Protein AF-A0AAV7R4H0-F1 (afdb_monomer_lite)

Foldseek 3Di:
DQDQDQDDEDDDDPVCVVVVVVVVVVCVVVVVDDDDPDDDRRAWYWDFDCDVVCNSDTDTDTPCVVVVVSDDDDDDDDPDPDD

pLDDT: mean 77.57, std 10.57, range [45.56, 95.94]

Structure (mmCIF, N/CA/C/O backbone):
data_AF-A0AAV7R4H0-F1
#
_entry.id   AF-A0AAV7R4H0-F1
#
loop_
_atom_site.group_PDB
_atom_site.id
_atom_site.type_symbol
_atom_site.label_atom_id
_atom_site.label_alt_id
_atom_site.label_comp_id
_atom_site.label_asym_id
_atom_site.label_entity_id
_atom_site.label_seq_id
_atom_site.pdbx_PDB_ins_code
_atom_site.Cartn_x
_atom_site.Cartn_y
_atom_site.Cartn_z
_atom_site.occupancy
_atom_site.B_iso_or_equiv
_atom_site.auth_seq_id
_atom_site.auth_comp_id
_atom_site.auth_asym_id
_atom_site.auth_atom_id
_atom_site.pdbx_PDB_model_num
ATOM 1 N N . MET A 1 1 ? 11.626 -1.863 -21.561 1.00 45.56 1 MET A N 1
ATOM 2 C CA . MET A 1 1 ? 11.336 -2.855 -20.503 1.00 45.56 1 MET A CA 1
ATOM 3 C C . MET A 1 1 ? 11.515 -2.175 -19.157 1.00 45.56 1 MET A C 1
ATOM 5 O O . MET A 1 1 ? 12.557 -1.563 -18.959 1.00 45.56 1 MET A O 1
ATOM 9 N N . LEU A 1 2 ? 10.511 -2.227 -18.277 1.00 55.72 2 LEU A N 1
ATOM 10 C CA . LEU A 1 2 ? 10.638 -1.769 -16.889 1.00 55.72 2 LEU A CA 1
ATOM 11 C C . LEU A 1 2 ? 11.570 -2.734 -16.151 1.00 55.72 2 LEU A C 1
ATOM 13 O O . LEU A 1 2 ? 11.324 -3.940 -16.154 1.00 55.72 2 LEU A O 1
ATOM 17 N N . ARG A 1 3 ? 12.657 -2.227 -15.564 1.00 61.62 3 ARG A N 1
ATOM 18 C CA . ARG A 1 3 ? 13.520 -3.044 -14.705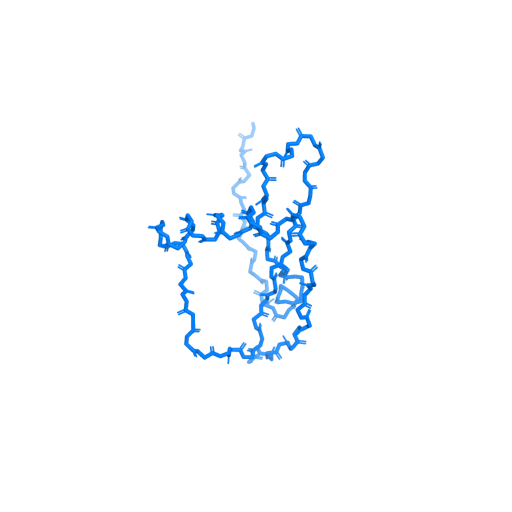 1.00 61.62 3 ARG A CA 1
ATOM 19 C C . ARG A 1 3 ? 12.851 -3.167 -13.333 1.00 61.62 3 ARG A C 1
ATOM 21 O O . ARG A 1 3 ? 12.522 -2.134 -12.753 1.00 61.62 3 ARG A O 1
ATOM 28 N N . PRO A 1 4 ? 12.632 -4.384 -12.804 1.00 60.78 4 PRO A N 1
ATOM 29 C CA . PRO A 1 4 ? 1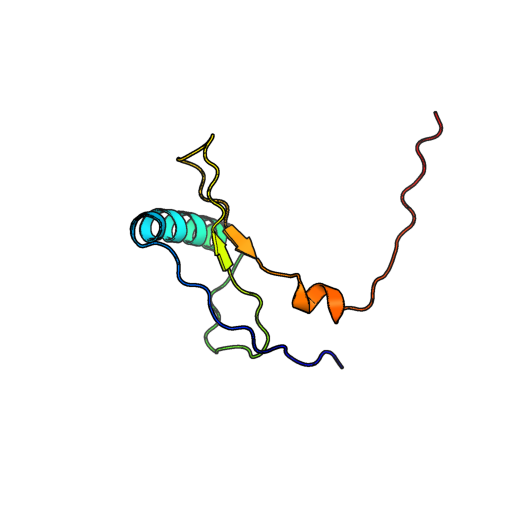2.059 -4.544 -11.476 1.00 60.78 4 PRO A CA 1
ATOM 30 C C . PRO A 1 4 ? 13.032 -3.971 -10.442 1.00 60.78 4 PRO A C 1
ATOM 32 O O . PRO A 1 4 ? 14.139 -4.478 -10.258 1.00 60.78 4 PRO A O 1
ATOM 35 N N . VAL A 1 5 ? 12.631 -2.886 -9.783 1.00 62.44 5 VAL A N 1
ATOM 36 C CA . VAL A 1 5 ? 13.423 -2.272 -8.716 1.00 62.44 5 VAL A CA 1
ATOM 37 C C . VAL A 1 5 ? 13.193 -3.085 -7.450 1.00 62.44 5 VAL A C 1
ATOM 39 O O . VAL A 1 5 ? 12.111 -3.050 -6.874 1.00 62.44 5 VAL A O 1
ATOM 42 N N . ALA A 1 6 ? 14.197 -3.846 -7.015 1.00 61.47 6 ALA A N 1
ATOM 43 C CA . ALA A 1 6 ? 14.148 -4.522 -5.726 1.00 61.47 6 ALA A CA 1
ATOM 44 C C . ALA A 1 6 ? 14.166 -3.466 -4.617 1.00 61.47 6 ALA A C 1
ATOM 46 O O . ALA A 1 6 ? 15.198 -2.880 -4.294 1.00 61.47 6 ALA A O 1
ATOM 47 N N . LEU A 1 7 ? 12.999 -3.184 -4.059 1.00 64.44 7 LEU A N 1
ATOM 48 C CA . LEU A 1 7 ? 12.883 -2.311 -2.911 1.00 64.44 7 LEU A CA 1
ATOM 49 C C . LEU A 1 7 ? 13.204 -3.177 -1.643 1.00 64.44 7 LEU A C 1
ATOM 51 O O . LEU A 1 7 ? 13.085 -4.401 -1.685 1.00 64.44 7 LEU A O 1
ATOM 55 N N . ARG A 1 8 ? 13.622 -2.591 -0.499 1.00 65.19 8 ARG A N 1
ATOM 56 C CA . ARG A 1 8 ? 13.629 -3.238 0.848 1.00 65.19 8 ARG A CA 1
ATOM 57 C C . ARG A 1 8 ? 12.375 -2.954 1.716 1.00 65.19 8 ARG A C 1
ATOM 59 O O . ARG A 1 8 ? 12.064 -1.786 1.950 1.00 65.19 8 ARG A O 1
ATOM 66 N N . HIS A 1 9 ? 11.697 -3.990 2.239 1.00 67.75 9 HIS A N 1
ATOM 67 C CA . HIS A 1 9 ? 10.455 -3.836 3.027 1.00 67.75 9 HIS A CA 1
ATOM 68 C C . HIS A 1 9 ? 10.680 -2.966 4.271 1.00 67.75 9 HIS A C 1
ATOM 70 O O . HIS A 1 9 ? 11.602 -3.218 5.055 1.00 67.75 9 HIS A O 1
ATOM 76 N N . ARG A 1 10 ? 9.845 -1.934 4.462 1.00 73.38 10 ARG A N 1
ATOM 77 C CA . ARG A 1 10 ? 9.916 -1.071 5.647 1.00 73.38 10 ARG A CA 1
ATOM 78 C C . ARG A 1 10 ? 9.160 -1.710 6.803 1.00 73.38 10 ARG A C 1
ATOM 80 O O . ARG A 1 10 ? 8.038 -2.175 6.654 1.00 73.38 10 ARG A O 1
ATOM 87 N N . ARG A 1 11 ? 9.779 -1.708 7.981 1.00 76.06 11 ARG A N 1
ATOM 88 C CA . ARG A 1 11 ? 9.189 -2.288 9.188 1.00 76.06 11 ARG A CA 1
ATOM 89 C C . ARG A 1 11 ? 8.020 -1.433 9.684 1.00 76.06 11 ARG A C 1
ATOM 91 O O . ARG A 1 11 ? 8.190 -0.245 9.944 1.00 76.06 11 ARG A O 1
ATOM 98 N N . ILE A 1 12 ? 6.871 -2.070 9.898 1.00 80.50 12 ILE A N 1
ATOM 99 C CA . ILE A 1 12 ? 5.703 -1.468 10.552 1.00 80.50 12 ILE A CA 1
ATOM 100 C C . ILE A 1 12 ? 5.919 -1.463 12.074 1.00 80.50 12 ILE A C 1
ATOM 102 O O . ILE A 1 12 ? 6.384 -2.455 12.654 1.00 80.50 12 ILE A O 1
ATOM 106 N N . LEU A 1 13 ? 5.593 -0.341 12.726 1.00 82.88 13 LEU A N 1
ATOM 107 C CA . LEU A 1 13 ? 5.649 -0.213 14.185 1.00 82.88 13 LEU A CA 1
ATOM 108 C C . LEU A 1 13 ? 4.682 -1.202 14.844 1.00 82.88 13 LEU A C 1
ATOM 110 O O . LEU A 1 13 ? 3.568 -1.395 14.371 1.00 82.88 13 LEU A O 1
ATOM 114 N N . PHE A 1 14 ? 5.103 -1.821 15.950 1.00 84.38 14 PHE A N 1
ATOM 115 C CA . PHE A 1 14 ? 4.373 -2.935 16.567 1.00 84.38 14 PHE A CA 1
ATOM 116 C C . PHE A 1 14 ? 2.924 -2.579 16.932 1.00 84.38 14 PHE A C 1
ATOM 118 O O . PHE A 1 14 ? 2.013 -3.324 16.592 1.00 84.38 14 PHE A O 1
ATOM 125 N N . HIS A 1 15 ? 2.708 -1.403 17.527 1.00 83.50 15 HIS A N 1
ATOM 126 C CA . HIS A 1 15 ? 1.382 -0.932 17.938 1.00 83.50 15 HIS A CA 1
ATOM 127 C C . HIS A 1 15 ? 0.436 -0.619 16.766 1.00 83.50 15 HIS A C 1
ATOM 129 O O . HIS A 1 15 ? -0.769 -0.550 16.970 1.00 83.50 15 HIS A O 1
ATOM 135 N N . LEU A 1 16 ? 0.958 -0.441 15.546 1.00 82.31 16 LEU A N 1
ATOM 136 C CA . LEU A 1 16 ? 0.143 -0.166 14.358 1.00 82.31 16 LEU A CA 1
ATOM 137 C C . LEU A 1 16 ? -0.259 -1.438 13.607 1.00 82.31 16 LEU A C 1
ATOM 139 O O . LEU A 1 16 ? -1.164 -1.375 12.784 1.00 82.31 16 LEU A O 1
ATOM 143 N N . ARG A 1 17 ? 0.376 -2.588 13.876 1.00 85.62 17 ARG A N 1
ATOM 144 C CA . ARG A 1 17 ? 0.109 -3.837 13.139 1.00 85.62 17 ARG A CA 1
ATOM 145 C C . ARG A 1 17 ? -1.363 -4.266 13.167 1.00 85.62 17 ARG A C 1
ATOM 147 O O . ARG A 1 17 ? -1.878 -4.510 12.082 1.00 85.62 17 ARG A O 1
ATOM 154 N N . PRO A 1 18 ? -2.065 -4.274 14.321 1.00 87.56 18 PRO A N 1
ATOM 155 C CA . PRO A 1 18 ? -3.464 -4.704 14.350 1.00 87.56 18 PRO A CA 1
ATOM 156 C C . PRO A 1 18 ? -4.362 -3.803 13.497 1.00 87.56 18 PRO A C 1
ATOM 158 O O . PRO A 1 18 ? -5.236 -4.271 12.779 1.00 87.56 18 PRO A O 1
ATOM 161 N N . ALA A 1 19 ? -4.114 -2.492 13.534 1.00 85.50 19 ALA A N 1
ATOM 162 C CA . ALA A 1 19 ? -4.876 -1.533 12.747 1.00 85.50 19 ALA A CA 1
ATOM 163 C C . ALA A 1 19 ? -4.593 -1.662 11.240 1.00 85.50 19 ALA A C 1
ATOM 165 O O . ALA A 1 19 ? -5.509 -1.526 10.434 1.00 85.50 19 ALA A O 1
ATOM 166 N N . VAL A 1 20 ? -3.346 -1.963 10.859 1.00 87.00 20 VAL A N 1
ATOM 167 C CA . VAL A 1 20 ? -2.986 -2.249 9.461 1.00 87.00 20 VAL A CA 1
ATOM 168 C C . VAL A 1 20 ? -3.667 -3.524 8.968 1.00 87.00 20 VAL A C 1
ATOM 170 O O . VAL A 1 20 ? -4.201 -3.521 7.868 1.00 87.00 20 VAL A O 1
ATOM 173 N N . GLU A 1 21 ? -3.683 -4.595 9.763 1.00 89.19 21 GLU A N 1
ATOM 174 C CA . GLU A 1 21 ? -4.341 -5.857 9.395 1.00 89.19 21 GLU A CA 1
ATOM 175 C C . GLU A 1 21 ? -5.845 -5.674 9.163 1.00 89.19 21 GLU A C 1
ATOM 177 O O . GLU A 1 21 ? -6.367 -6.139 8.152 1.00 89.19 21 GLU A O 1
ATOM 182 N N . VAL A 1 22 ? -6.525 -4.928 10.040 1.00 90.94 22 VAL A N 1
ATOM 183 C CA . VAL A 1 22 ? -7.950 -4.596 9.876 1.00 90.94 22 VAL A CA 1
ATOM 184 C C . VAL A 1 22 ? -8.202 -3.842 8.572 1.00 90.94 22 VAL A C 1
ATOM 186 O O . VAL A 1 22 ? -9.161 -4.136 7.864 1.00 90.94 22 VAL A O 1
ATOM 189 N N . GLU A 1 23 ? -7.360 -2.867 8.240 1.00 89.56 23 GLU A N 1
ATOM 190 C CA . GLU A 1 23 ? -7.543 -2.079 7.023 1.00 89.56 23 GLU A CA 1
ATOM 191 C C . GLU A 1 23 ? -7.207 -2.883 5.757 1.00 89.56 23 GLU A C 1
ATOM 193 O O . GLU A 1 23 ? -7.916 -2.771 4.760 1.00 89.56 23 GLU A O 1
ATOM 198 N N . LEU A 1 24 ? -6.197 -3.759 5.805 1.00 89.50 24 LEU A N 1
ATOM 199 C CA . LEU A 1 24 ? -5.909 -4.693 4.713 1.00 89.50 24 LEU A CA 1
ATOM 200 C C . LEU A 1 24 ? -7.067 -5.656 4.465 1.00 89.50 24 LEU A C 1
ATOM 202 O O . LEU A 1 24 ? -7.418 -5.871 3.309 1.00 89.50 24 LEU A O 1
ATOM 206 N N . GLN A 1 25 ? -7.684 -6.182 5.525 1.00 92.56 25 GLN A N 1
ATOM 207 C CA . GLN A 1 25 ? -8.833 -7.072 5.383 1.00 92.56 25 GLN A CA 1
ATOM 208 C C . GLN A 1 25 ? -10.007 -6.355 4.714 1.00 92.56 25 GLN A C 1
ATOM 210 O O . GLN A 1 25 ? -10.572 -6.884 3.768 1.00 92.56 25 GLN A O 1
ATOM 215 N N . LYS A 1 26 ? -10.320 -5.113 5.112 1.00 93.00 26 LYS A N 1
ATOM 216 C CA . LYS A 1 26 ? -11.369 -4.324 4.442 1.00 93.00 26 LYS A CA 1
ATOM 217 C C . LYS A 1 26 ? -11.084 -4.111 2.956 1.00 93.00 26 LYS A C 1
ATOM 219 O O . LYS A 1 26 ? -12.009 -4.138 2.153 1.00 93.00 26 LYS A O 1
ATOM 224 N N . LEU A 1 27 ? -9.824 -3.856 2.594 1.00 91.94 27 LEU A N 1
ATOM 225 C CA . LEU A 1 27 ? -9.425 -3.673 1.197 1.00 91.94 27 LEU A CA 1
ATOM 226 C C . LEU A 1 27 ? -9.512 -4.983 0.402 1.00 91.94 27 LEU A C 1
ATOM 228 O O . LEU A 1 27 ? -9.869 -4.946 -0.773 1.00 91.94 27 LEU A O 1
ATOM 232 N N . GLU A 1 28 ? -9.201 -6.120 1.027 1.00 93.50 28 GLU A N 1
ATOM 233 C CA . GLU A 1 28 ? -9.367 -7.451 0.431 1.00 93.50 28 GLU A CA 1
ATOM 234 C C . GLU A 1 28 ? -10.858 -7.785 0.249 1.00 93.50 28 GLU A C 1
ATOM 236 O O . GLU A 1 28 ? -11.271 -8.155 -0.847 1.00 93.50 28 GLU A O 1
ATOM 241 N N . ASP A 1 29 ? -11.685 -7.549 1.272 1.00 95.94 29 ASP A N 1
ATOM 242 C CA . ASP A 1 29 ? -13.137 -7.775 1.243 1.00 95.94 29 ASP A CA 1
ATOM 243 C C . ASP A 1 29 ? -13.841 -6.879 0.212 1.00 95.94 29 ASP A C 1
ATOM 245 O O . ASP A 1 29 ? -14.798 -7.292 -0.443 1.00 95.94 29 ASP A O 1
ATOM 249 N N . ALA A 1 30 ? -13.351 -5.649 0.034 1.00 95.38 30 ALA A N 1
ATOM 250 C CA . ALA A 1 30 ? -13.821 -4.727 -0.996 1.00 95.38 30 ALA A CA 1
ATOM 251 C C . ALA A 1 30 ? -13.316 -5.080 -2.410 1.00 95.38 30 ALA A C 1
ATOM 253 O O . ALA A 1 30 ? -13.683 -4.401 -3.370 1.00 95.38 30 ALA A O 1
ATOM 254 N N . GLY A 1 31 ? -12.458 -6.097 -2.553 1.00 92.62 31 GLY A N 1
ATOM 255 C CA . GLY A 1 31 ? -11.869 -6.505 -3.830 1.00 92.62 31 GLY A CA 1
ATOM 256 C C . GLY A 1 31 ? -10.865 -5.502 -4.406 1.00 92.62 31 GLY A C 1
ATOM 257 O O . GLY A 1 31 ? -10.600 -5.519 -5.606 1.00 92.62 31 GLY A O 1
ATOM 258 N N . VAL A 1 32 ? -10.319 -4.603 -3.579 1.00 92.81 32 VAL A N 1
ATOM 259 C CA . VAL A 1 32 ? -9.327 -3.595 -3.995 1.00 92.81 32 VAL A CA 1
ATOM 260 C C . VAL A 1 32 ? -7.931 -4.209 -4.102 1.00 92.81 32 VAL A C 1
ATOM 262 O O . VAL A 1 32 ? -7.143 -3.809 -4.960 1.00 92.81 32 VAL A O 1
ATOM 265 N N . ILE A 1 33 ? -7.612 -5.165 -3.226 1.00 90.75 33 ILE A N 1
ATOM 266 C CA . ILE A 1 33 ? -6.335 -5.886 -3.213 1.00 90.75 33 ILE A CA 1
ATOM 267 C C . ILE A 1 33 ? -6.568 -7.396 -3.176 1.00 90.75 33 ILE A C 1
ATOM 269 O O . ILE A 1 33 ? -7.591 -7.862 -2.686 1.00 90.75 33 ILE A O 1
ATOM 273 N N . GLU A 1 34 ? -5.582 -8.159 -3.643 1.00 89.50 34 GLU A N 1
ATOM 274 C CA . GLU A 1 34 ? -5.602 -9.622 -3.620 1.00 89.50 34 GLU A CA 1
ATOM 275 C C . GLU A 1 34 ? -4.304 -10.196 -3.041 1.00 89.50 34 GLU A C 1
ATOM 277 O O . GLU A 1 34 ? -3.229 -9.588 -3.111 1.00 89.50 34 GLU A O 1
ATOM 282 N N . LYS A 1 35 ? -4.393 -11.403 -2.476 1.00 86.56 35 LYS A N 1
ATOM 283 C CA . LYS A 1 35 ? -3.220 -12.145 -2.010 1.00 86.56 35 LYS A CA 1
ATOM 284 C C . LYS A 1 35 ? -2.483 -12.770 -3.192 1.00 86.56 35 LYS A C 1
ATOM 286 O O . LYS A 1 35 ? -3.020 -13.611 -3.906 1.00 86.56 35 LYS A O 1
ATOM 291 N N . LEU A 1 36 ? -1.203 -12.433 -3.339 1.00 83.50 36 LEU A N 1
ATOM 292 C CA . LEU A 1 36 ? -0.319 -13.074 -4.312 1.00 83.50 36 LEU A CA 1
ATOM 293 C C . LEU A 1 36 ? 0.351 -14.309 -3.702 1.00 83.50 36 LEU A C 1
ATOM 295 O O . LEU A 1 36 ? 1.047 -14.220 -2.693 1.00 83.50 36 LEU A O 1
ATOM 299 N N . LEU A 1 37 ? 0.198 -15.460 -4.361 1.00 79.81 37 LEU A N 1
ATOM 300 C CA . LEU A 1 37 ? 0.809 -16.733 -3.945 1.00 79.81 37 LEU A CA 1
ATOM 301 C C . LEU A 1 37 ? 2.337 -16.751 -4.096 1.00 79.81 37 LEU A C 1
ATOM 303 O O . LEU A 1 37 ? 3.019 -17.569 -3.479 1.00 79.81 37 LEU A O 1
ATOM 307 N N . ARG A 1 38 ? 2.888 -15.888 -4.955 1.00 74.44 38 ARG A N 1
ATOM 308 C CA . ARG A 1 38 ? 4.321 -15.825 -5.251 1.00 74.44 38 ARG A CA 1
ATOM 309 C C . ARG A 1 38 ? 4.832 -14.401 -5.110 1.00 74.44 38 ARG A C 1
ATOM 311 O O . ARG A 1 38 ? 4.187 -13.444 -5.534 1.00 74.44 38 ARG A O 1
ATOM 318 N N . HIS A 1 39 ? 6.032 -14.280 -4.551 1.00 71.44 39 HIS A N 1
ATOM 319 C CA . HIS A 1 39 ? 6.723 -13.003 -4.467 1.00 71.44 39 HIS A CA 1
ATOM 320 C C . HIS A 1 39 ? 7.044 -12.487 -5.875 1.00 71.44 39 HIS A C 1
ATOM 322 O O . HIS A 1 39 ? 7.754 -13.146 -6.635 1.00 71.44 39 HIS A O 1
ATOM 328 N N . THR A 1 40 ? 6.558 -11.290 -6.200 1.00 71.88 40 THR A N 1
ATOM 329 C CA . THR A 1 40 ? 6.845 -10.623 -7.474 1.00 71.88 40 THR A CA 1
ATOM 330 C C . THR A 1 40 ? 8.020 -9.657 -7.290 1.00 71.88 40 THR A C 1
ATOM 332 O O . THR A 1 40 ? 7.911 -8.714 -6.500 1.00 71.88 40 THR A O 1
ATOM 335 N N . PRO A 1 41 ? 9.157 -9.858 -7.984 1.00 67.19 41 PRO A N 1
ATOM 336 C CA . PRO A 1 41 ? 10.264 -8.907 -7.961 1.00 67.19 41 PRO A CA 1
ATOM 337 C C . PRO A 1 41 ? 9.798 -7.533 -8.453 1.00 67.19 41 PRO A C 1
ATOM 339 O O . PRO A 1 41 ? 9.169 -7.437 -9.502 1.00 67.19 41 PRO A O 1
ATOM 342 N N . GLY A 1 42 ? 10.127 -6.467 -7.723 1.00 66.19 42 GLY A N 1
ATOM 343 C CA . GLY A 1 42 ? 9.780 -5.102 -8.134 1.00 66.19 42 GLY A CA 1
ATOM 344 C C . GLY A 1 42 ? 8.518 -4.513 -7.503 1.00 66.19 42 GLY A C 1
ATOM 345 O O . GLY A 1 42 ? 8.133 -3.409 -7.879 1.00 66.19 42 GLY A O 1
ATOM 346 N N . MET A 1 43 ? 7.873 -5.215 -6.565 1.00 68.12 43 MET A N 1
ATOM 347 C CA . MET A 1 43 ? 6.678 -4.698 -5.897 1.00 68.12 43 MET A CA 1
ATOM 348 C C . MET A 1 43 ? 6.992 -3.479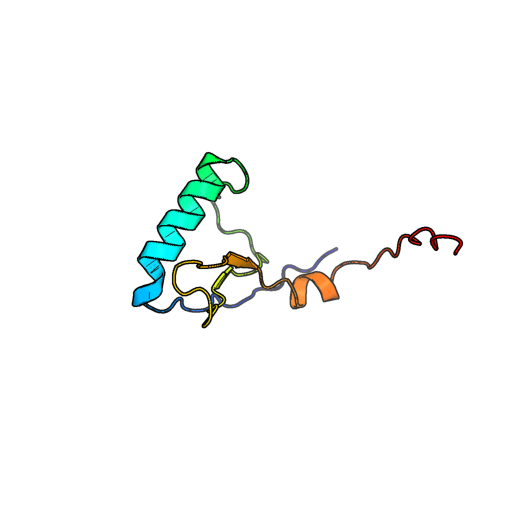 -5.008 1.00 68.12 43 MET A C 1
ATOM 350 O O . MET A 1 43 ? 7.929 -3.532 -4.203 1.00 68.12 43 MET A O 1
ATOM 354 N N . PRO A 1 44 ? 6.212 -2.389 -5.120 1.00 67.94 44 PRO A N 1
ATOM 355 C CA . PRO A 1 44 ? 6.321 -1.233 -4.244 1.00 67.94 44 PRO A CA 1
ATOM 356 C C . PRO A 1 44 ? 5.849 -1.564 -2.827 1.00 67.94 44 PRO A C 1
ATOM 358 O O . PRO A 1 44 ? 4.980 -2.411 -2.625 1.00 67.94 44 PRO A O 1
ATOM 361 N N . PHE A 1 45 ? 6.430 -0.908 -1.822 1.00 70.81 45 PHE A N 1
ATOM 362 C CA . PHE A 1 45 ? 6.099 -1.223 -0.433 1.00 70.81 45 PHE A CA 1
ATOM 363 C C . PHE A 1 45 ? 4.980 -0.416 0.144 1.00 70.81 45 PHE A C 1
ATOM 365 O O . PHE A 1 45 ? 4.816 0.763 -0.143 1.00 70.81 45 PHE A O 1
ATOM 372 N N . MET A 1 46 ? 4.356 -1.047 1.123 1.00 73.12 46 MET A N 1
ATOM 373 C CA . MET A 1 46 ? 3.493 -0.401 2.078 1.00 73.12 46 MET A CA 1
ATOM 374 C C . MET A 1 46 ? 4.266 0.576 2.971 1.00 73.12 46 MET A C 1
ATOM 376 O O . MET A 1 46 ? 5.274 0.238 3.596 1.00 73.12 46 MET A O 1
ATOM 380 N N . VAL A 1 47 ? 3.745 1.790 3.054 1.00 67.12 47 VAL A N 1
ATOM 381 C CA . VAL A 1 47 ? 4.106 2.837 3.997 1.00 67.12 47 VAL A CA 1
ATOM 382 C C . VAL A 1 47 ? 2.869 3.113 4.830 1.00 67.12 47 VAL A C 1
ATOM 384 O O . VAL A 1 47 ? 1.823 3.490 4.312 1.00 67.12 47 VAL A O 1
ATOM 387 N N . VAL A 1 48 ? 3.002 2.945 6.137 1.00 74.00 48 VAL A N 1
ATOM 388 C CA . VAL A 1 48 ? 1.949 3.302 7.081 1.00 74.00 48 VAL A CA 1
ATOM 389 C C . VAL A 1 48 ? 2.173 4.752 7.479 1.00 74.00 48 VAL A C 1
ATOM 391 O O . VAL A 1 48 ? 3.169 5.061 8.138 1.00 74.00 48 VAL A O 1
ATOM 394 N N . ALA A 1 49 ? 1.294 5.656 7.047 1.00 68.00 49 ALA A N 1
ATOM 395 C CA . ALA A 1 49 ? 1.408 7.057 7.435 1.00 68.00 49 ALA A CA 1
ATOM 396 C C . ALA A 1 49 ? 0.722 7.282 8.788 1.00 68.00 49 ALA A C 1
ATOM 398 O O . ALA A 1 49 ? -0.437 6.928 8.986 1.00 68.00 49 ALA A O 1
ATOM 399 N N . ASN A 1 50 ? 1.439 7.891 9.732 1.00 67.12 50 ASN A N 1
ATOM 400 C CA . ASN A 1 50 ? 0.850 8.310 10.997 1.00 67.12 50 ASN A CA 1
ATOM 401 C C . ASN A 1 50 ? 0.146 9.657 10.785 1.00 67.12 50 ASN A C 1
ATOM 403 O O . ASN A 1 50 ? 0.795 10.641 10.425 1.00 67.12 50 ASN A O 1
ATOM 407 N N . LYS A 1 51 ? -1.175 9.706 10.982 1.00 71.00 51 LYS A N 1
ATOM 408 C CA . LYS A 1 51 ? -1.948 10.953 10.974 1.00 71.00 51 LYS A CA 1
ATOM 409 C C . LYS A 1 51 ? -2.135 11.426 12.421 1.00 71.00 51 LYS A C 1
ATOM 411 O O . LYS A 1 51 ? -3.094 11.007 13.064 1.00 71.00 51 LYS A O 1
ATOM 416 N N . PRO A 1 52 ? -1.300 12.349 12.938 1.00 67.56 52 PRO A N 1
ATOM 417 C CA . PRO A 1 52 ? -1.345 12.748 14.349 1.00 67.56 52 PRO A CA 1
ATOM 418 C C . PRO A 1 52 ? -2.682 13.372 14.776 1.00 67.56 52 PRO A C 1
ATOM 420 O O . PRO A 1 52 ? -3.050 13.297 15.941 1.00 67.56 52 PRO A O 1
ATOM 423 N N . LYS A 1 53 ? -3.439 13.957 13.837 1.00 75.12 53 LYS A N 1
ATOM 424 C CA . LYS A 1 53 ? -4.770 14.535 14.094 1.00 75.12 53 LYS A CA 1
ATOM 425 C C . LYS A 1 53 ? -5.922 13.522 13.994 1.00 75.12 53 LYS A C 1
ATOM 427 O O . LYS A 1 53 ? -7.053 13.874 14.300 1.00 75.12 53 LYS A O 1
ATOM 432 N N . GLN A 1 54 ? -5.661 12.298 13.530 1.00 72.56 54 GLN A N 1
ATOM 433 C CA . GLN A 1 54 ? -6.657 11.235 13.345 1.00 72.56 54 GLN A CA 1
ATOM 434 C C . GLN A 1 54 ? -6.036 9.877 13.712 1.00 72.56 54 GLN A C 1
ATOM 436 O O . GLN A 1 54 ? -5.785 9.057 12.829 1.00 72.56 54 GLN A O 1
ATOM 441 N N . PRO A 1 55 ? -5.779 9.624 15.006 1.00 66.44 55 PRO A N 1
ATOM 442 C CA . PRO A 1 55 ? -5.068 8.426 15.457 1.00 66.44 55 PRO A CA 1
ATOM 443 C C . PRO A 1 55 ? -5.816 7.117 15.157 1.00 66.44 55 PRO A C 1
ATOM 445 O O . PRO A 1 55 ? -5.194 6.064 15.083 1.00 66.44 55 PRO A O 1
ATOM 448 N N . ALA A 1 56 ? -7.136 7.178 14.944 1.00 68.31 56 ALA A N 1
ATOM 449 C CA . ALA A 1 56 ? -7.955 6.032 14.546 1.00 68.31 56 ALA A CA 1
ATOM 450 C C . ALA A 1 56 ? -7.859 5.691 13.045 1.00 68.31 56 ALA A C 1
ATOM 452 O O . ALA A 1 56 ? -8.341 4.644 12.624 1.00 68.31 56 ALA A O 1
ATOM 453 N N . CYS A 1 57 ? -7.265 6.565 12.227 1.00 72.38 57 CYS A N 1
ATOM 454 C CA . CYS A 1 57 ? -7.092 6.338 10.797 1.00 72.38 57 CYS A CA 1
ATOM 455 C C . CYS A 1 57 ? -5.651 5.928 10.509 1.00 72.38 57 CYS A C 1
ATOM 457 O O . CYS A 1 57 ? -4.730 6.735 10.649 1.00 72.38 57 CYS A O 1
ATOM 459 N N . VAL A 1 58 ? -5.474 4.694 10.038 1.00 80.44 58 VAL A N 1
ATOM 460 C CA . VAL A 1 58 ? -4.184 4.168 9.585 1.00 80.44 58 VAL A CA 1
ATOM 461 C C . VAL A 1 58 ? -4.191 4.100 8.057 1.00 80.44 58 VAL A C 1
ATOM 463 O O . VAL A 1 58 ? -4.529 3.066 7.490 1.00 80.44 58 VAL A O 1
ATOM 466 N N . PRO A 1 59 ? -3.876 5.206 7.357 1.00 81.25 59 PRO A N 1
ATOM 467 C CA . PRO A 1 59 ? -3.774 5.191 5.905 1.00 81.25 59 PRO A CA 1
ATOM 468 C C . PRO A 1 59 ? -2.649 4.253 5.461 1.00 81.25 59 PRO A C 1
ATOM 470 O O . PRO A 1 59 ? -1.479 4.419 5.828 1.00 81.25 59 PRO A O 1
ATOM 473 N N . ILE A 1 60 ? -3.028 3.291 4.629 1.00 85.12 60 ILE A N 1
ATOM 474 C CA . ILE A 1 60 ? -2.110 2.416 3.918 1.00 85.12 60 ILE A CA 1
ATOM 475 C C . ILE A 1 60 ? -1.705 3.132 2.630 1.00 85.12 60 ILE A C 1
ATOM 477 O O . ILE A 1 60 ? -2.527 3.343 1.742 1.00 85.12 60 ILE A O 1
ATOM 481 N N . CYS A 1 61 ? -0.440 3.530 2.535 1.00 85.12 61 CYS A N 1
ATOM 482 C CA . CYS A 1 61 ? 0.124 4.147 1.339 1.00 85.12 61 CYS A CA 1
ATOM 483 C C . CYS A 1 61 ? 1.109 3.194 0.669 1.00 85.12 61 CYS A C 1
ATOM 485 O O . CYS A 1 61 ? 1.724 2.362 1.328 1.00 85.12 61 CYS A O 1
ATOM 487 N N . THR A 1 62 ? 1.328 3.370 -0.628 1.00 82.75 62 THR A N 1
ATOM 488 C CA . THR A 1 62 ? 2.333 2.612 -1.377 1.00 82.75 62 THR A CA 1
ATOM 489 C C . THR A 1 62 ? 3.466 3.544 -1.804 1.00 82.75 62 THR A C 1
ATOM 491 O O . THR A 1 62 ? 3.216 4.613 -2.363 1.00 82.75 62 THR A O 1
ATOM 494 N N . ASP A 1 63 ? 4.720 3.167 -1.543 1.00 80.50 63 ASP A N 1
ATOM 495 C CA . ASP A 1 63 ? 5.903 3.916 -1.977 1.00 80.50 63 ASP A CA 1
ATOM 496 C C . ASP A 1 63 ? 6.140 3.707 -3.476 1.00 80.50 63 ASP A C 1
ATOM 498 O O . ASP A 1 63 ? 6.814 2.772 -3.911 1.00 80.50 63 ASP A O 1
ATOM 502 N N . MET A 1 64 ? 5.560 4.607 -4.266 1.00 82.06 64 MET A N 1
ATOM 503 C CA . MET A 1 64 ? 5.675 4.622 -5.721 1.00 82.06 64 MET A CA 1
ATOM 504 C C . MET A 1 64 ? 6.816 5.517 -6.221 1.00 82.06 64 MET A C 1
ATOM 506 O O . MET A 1 64 ? 6.928 5.732 -7.424 1.00 82.06 64 MET A O 1
ATOM 510 N N . CYS A 1 65 ? 7.690 6.040 -5.349 1.00 82.12 65 CYS A N 1
ATOM 511 C CA . CYS A 1 65 ? 8.693 7.032 -5.756 1.00 82.12 65 CYS A CA 1
ATOM 512 C C . CYS A 1 65 ? 9.665 6.501 -6.817 1.00 82.12 65 CYS A C 1
ATOM 514 O O . CYS A 1 65 ? 9.988 7.211 -7.767 1.00 82.12 65 CYS A O 1
ATOM 516 N N . LEU A 1 66 ? 10.146 5.267 -6.652 1.00 78.81 66 LEU A N 1
ATOM 517 C CA . LEU A 1 66 ? 11.044 4.620 -7.612 1.00 78.81 66 LEU A CA 1
ATOM 518 C C . LEU A 1 66 ? 10.291 4.094 -8.847 1.00 78.81 66 LEU A C 1
ATOM 520 O O . LEU A 1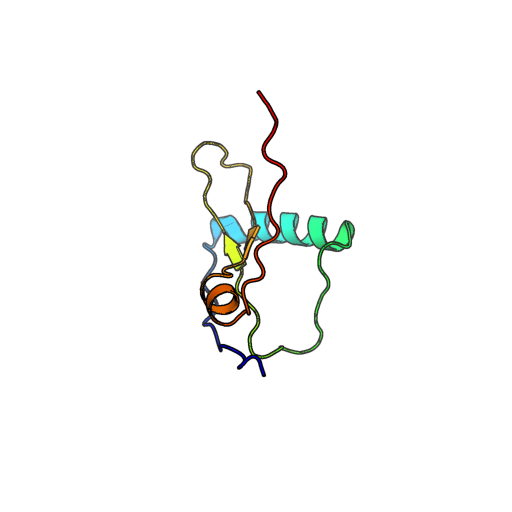 66 ? 10.706 4.445 -9.950 1.00 78.81 66 LEU A O 1
ATOM 524 N N . PRO A 1 67 ? 9.153 3.378 -8.713 1.00 77.94 67 PRO A N 1
ATOM 525 C CA . PRO A 1 67 ? 8.320 3.020 -9.863 1.00 77.94 67 PRO A CA 1
ATOM 526 C C . PRO A 1 67 ? 7.965 4.213 -10.760 1.00 77.94 67 PRO A C 1
ATOM 528 O O . PRO A 1 67 ? 8.132 4.143 -11.973 1.00 77.94 67 PRO A O 1
ATOM 531 N N . ASN A 1 68 ? 7.560 5.345 -10.180 1.00 83.94 68 ASN A N 1
ATOM 532 C CA . ASN A 1 68 ? 7.150 6.527 -10.940 1.00 83.94 68 ASN A CA 1
ATOM 533 C C . ASN A 1 68 ? 8.297 7.197 -11.712 1.00 83.94 68 ASN A C 1
ATOM 535 O O . ASN A 1 68 ? 8.024 7.904 -12.678 1.00 83.94 68 ASN A O 1
ATOM 539 N N . LYS A 1 69 ? 9.561 6.997 -11.310 1.00 83.12 69 LYS A N 1
ATOM 540 C CA . LYS A 1 69 ? 10.732 7.480 -12.065 1.00 83.12 69 LYS A CA 1
ATOM 541 C C . LYS A 1 69 ? 11.021 6.619 -13.291 1.00 83.12 69 LYS A C 1
ATOM 543 O O . LYS A 1 69 ? 11.447 7.145 -14.312 1.00 83.12 69 LYS A O 1
ATOM 548 N N . GLU A 1 70 ? 10.788 5.315 -13.178 1.00 77.88 70 GLU A N 1
ATOM 549 C CA . GLU A 1 70 ? 11.032 4.352 -14.256 1.00 77.88 70 GLU A CA 1
ATOM 550 C C . GLU A 1 70 ? 9.864 4.282 -15.257 1.00 77.88 70 GLU A C 1
ATOM 552 O O . GLU A 1 70 ? 10.025 3.813 -16.385 1.00 77.88 70 GLU A O 1
ATOM 557 N N . LEU A 1 71 ? 8.673 4.745 -14.863 1.00 78.56 71 LEU A N 1
ATOM 558 C CA . LEU A 1 71 ? 7.496 4.800 -15.726 1.00 78.56 71 LEU A CA 1
ATOM 559 C C . LEU A 1 71 ? 7.582 5.952 -16.738 1.00 78.56 71 LEU A C 1
ATOM 561 O O . LEU A 1 71 ? 7.920 7.089 -16.410 1.00 78.56 71 LEU A O 1
ATOM 565 N N . ARG A 1 72 ? 7.197 5.675 -17.993 1.00 77.88 72 ARG A N 1
ATOM 566 C CA . ARG A 1 72 ? 7.088 6.708 -19.032 1.00 77.88 72 ARG A CA 1
ATOM 567 C C . ARG A 1 72 ? 5.939 7.651 -18.683 1.00 77.88 72 ARG A C 1
ATOM 569 O O . ARG A 1 72 ? 4.776 7.254 -18.726 1.00 77.88 72 ARG A O 1
ATOM 576 N N . ARG A 1 73 ? 6.258 8.909 -18.386 1.00 80.19 73 ARG A N 1
ATOM 577 C CA . ARG A 1 73 ? 5.254 9.938 -18.109 1.00 80.19 73 ARG A CA 1
ATOM 578 C C . ARG A 1 73 ? 4.441 10.242 -19.369 1.00 80.19 73 ARG A C 1
ATOM 580 O O . ARG A 1 73 ? 5.003 10.554 -20.415 1.00 80.19 73 ARG A O 1
ATOM 587 N N . ILE A 1 74 ? 3.120 10.180 -19.246 1.00 84.06 74 ILE A N 1
ATOM 588 C CA . ILE A 1 74 ? 2.172 10.699 -20.233 1.00 84.06 74 ILE A CA 1
ATOM 589 C C . ILE A 1 74 ? 1.439 11.844 -19.543 1.00 84.06 74 ILE A C 1
ATOM 591 O O . ILE A 1 74 ? 0.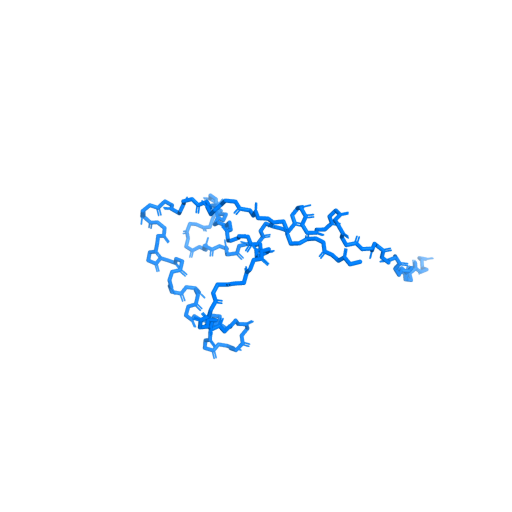892 11.660 -18.458 1.00 84.06 74 ILE A O 1
ATOM 595 N N . THR A 1 75 ? 1.478 13.035 -20.135 1.00 81.44 75 THR A N 1
ATOM 596 C CA . THR A 1 75 ? 0.760 14.201 -19.615 1.00 81.44 75 THR A CA 1
ATOM 597 C C . THR A 1 75 ? -0.483 14.404 -20.465 1.00 81.44 75 THR A C 1
ATOM 599 O O . THR A 1 75 ? -0.375 14.785 -21.627 1.00 81.44 75 THR A O 1
ATOM 602 N N . THR A 1 76 ? -1.655 14.159 -19.889 1.00 81.50 76 THR A N 1
ATOM 603 C CA . THR A 1 76 ? -2.925 14.563 -20.497 1.00 81.50 76 THR A CA 1
ATOM 604 C C . THR A 1 76 ? -3.182 16.019 -20.127 1.00 81.50 76 THR A C 1
ATOM 606 O O . THR A 1 76 ? -3.117 16.372 -18.948 1.00 81.50 76 THR A O 1
ATOM 609 N N . ALA A 1 77 ? -3.440 16.875 -21.116 1.00 82.38 77 ALA A N 1
ATOM 610 C CA . ALA A 1 77 ? -3.838 18.252 -20.855 1.00 82.38 77 ALA A CA 1
ATOM 611 C C . ALA A 1 77 ? -5.191 18.245 -20.130 1.00 82.38 77 ALA A C 1
ATOM 613 O O . ALA A 1 77 ? -6.172 17.711 -20.646 1.00 82.38 77 ALA A O 1
ATOM 614 N N . LEU A 1 78 ? -5.233 18.807 -18.922 1.00 83.31 78 LEU A N 1
ATOM 615 C CA . LEU A 1 78 ? -6.497 19.062 -18.244 1.00 83.31 78 LEU A CA 1
ATOM 616 C C . LEU A 1 78 ? -7.170 20.256 -18.933 1.00 83.31 78 LEU A C 1
ATOM 618 O O . LEU A 1 78 ? -6.472 21.228 -19.245 1.00 83.31 78 LEU A O 1
ATOM 622 N N . PRO A 1 79 ? -8.489 20.204 -19.186 1.00 78.38 79 PRO A N 1
ATOM 623 C CA . PRO A 1 79 ? -9.200 21.346 -19.733 1.00 78.38 79 PRO A CA 1
ATOM 624 C C . PRO A 1 79 ? -9.033 22.516 -18.766 1.00 78.38 79 PRO A C 1
ATOM 626 O O . PRO A 1 79 ? -9.351 22.410 -17.581 1.00 78.38 79 PRO A O 1
ATOM 629 N N . GLN A 1 80 ? -8.485 23.620 -19.266 1.00 78.00 80 GLN A N 1
ATOM 630 C CA . GLN A 1 80 ? -8.469 24.863 -18.512 1.00 78.00 80 GLN A CA 1
ATOM 631 C C . GLN A 1 80 ? -9.931 25.285 -18.397 1.00 78.00 80 GLN A C 1
ATOM 633 O O . GLN A 1 80 ? -10.580 25.523 -19.415 1.00 78.00 80 GLN A O 1
ATOM 638 N N . SER A 1 81 ? -10.480 25.293 -17.182 1.00 70.06 81 SER A N 1
ATOM 639 C CA . SER A 1 81 ? -11.796 25.876 -16.944 1.00 70.06 81 SER A CA 1
ATOM 640 C C . SER A 1 81 ? -11.734 27.324 -17.420 1.00 70.06 81 SER A C 1
ATOM 642 O O . SER A 1 81 ? -11.019 28.128 -16.819 1.00 70.06 81 SER A O 1
ATOM 644 N N . MET A 1 82 ? -12.419 27.630 -18.523 1.00 54.09 82 MET A N 1
ATOM 645 C CA . MET A 1 82 ? -12.611 29.007 -18.965 1.00 54.09 82 MET A CA 1
ATOM 646 C C . MET A 1 82 ? -13.321 29.733 -17.825 1.00 54.09 82 MET A C 1
ATOM 648 O O . MET A 1 82 ? -14.451 29.385 -17.484 1.00 54.09 82 MET A O 1
ATOM 652 N N . SER A 1 83 ? -12.583 30.627 -17.168 1.00 56.28 83 SER A N 1
ATOM 653 C CA . SER A 1 83 ? -13.130 31.584 -16.205 1.00 56.28 83 SER A CA 1
ATOM 654 C C . SER A 1 83 ? -13.818 32.719 -16.945 1.00 56.28 83 SER A C 1
ATOM 656 O O . SER A 1 83 ? -13.329 33.062 -18.047 1.00 56.28 83 SER A O 1
#

Radius of gyration: 16.77 Å; chains: 1; bounding box: 28×48×39 Å

Secondary structure (DSSP, 8-state):
------PPPPPPPGGGHHHHHHHHHHHHHTTS----SSPPTTPPPEEE---TT-TT---EEE--HHHHHHS----PPPP-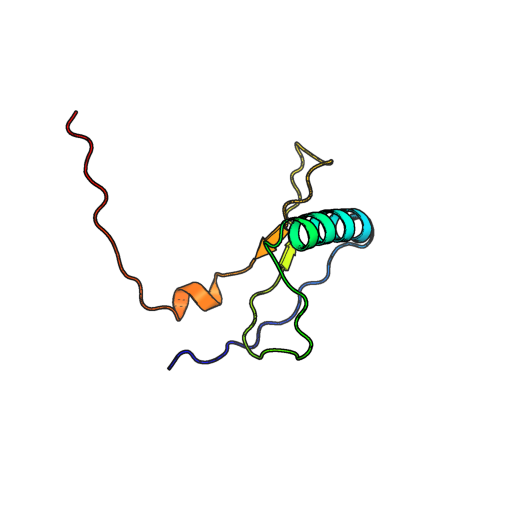---

Sequence (83 aa):
MLRPVALRHRRILFHLRPAVEVELQKLEDAGVIEKLLRHTPGMPFMVVANKPKQPACVPICTDMCLPNKELRRITTALPQSMS

Organism: Pleurodeles waltl (NCBI:txid8319)